Protein AF-A0A4R6CW37-F1 (afdb_monomer_lite)

Organism: NCBI:txid47770

Secondary structure (DSSP, 8-state):
-HHHHHHHHHHHHHHHHHHHHHHHHHHHHS-GGG--S---TTTTHHHHHHHHHHHHHHHHHHHSHHHHHHHHHHHHHHHHHHHHHHHHHHHTT-

Foldseek 3Di:
DLLVVLLVVLLVLVVVLVVLVVVVVVVVPDDPVPDDPDDDPPPPVVSVVSNVVSVVVLVVLCVDPSNVVSNVVSVVVVVVVVVVCVVVVVVVVD

pLDDT: mean 83.42, std 11.48, range [43.34, 94.94]

Structure (mmCIF, N/CA/C/O backbone):
data_AF-A0A4R6CW37-F1
#
_entry.id   AF-A0A4R6CW37-F1
#
loop_
_atom_site.group_PDB
_atom_site.id
_atom_site.type_symbol
_atom_site.label_atom_id
_atom_site.label_alt_id
_atom_site.label_comp_id
_atom_site.label_asym_id
_atom_site.label_entity_id
_atom_site.label_seq_id
_atom_site.pdbx_PDB_ins_code
_atom_site.Cartn_x
_atom_site.Cartn_y
_atom_site.Cartn_z
_atom_site.occupancy
_atom_site.B_iso_or_equiv
_atom_site.auth_seq_id
_atom_site.auth_comp_id
_atom_site.auth_asym_id
_atom_site.auth_atom_id
_atom_site.pdbx_PDB_model_num
ATOM 1 N N . PHE A 1 1 ? 1.180 12.647 -20.558 1.00 72.06 1 PHE A N 1
ATOM 2 C CA . PHE A 1 1 ? -0.154 12.597 -19.923 1.00 72.06 1 PHE A CA 1
ATOM 3 C C . PHE A 1 1 ? -0.541 11.186 -19.473 1.00 72.06 1 PHE A C 1
ATOM 5 O O . PHE A 1 1 ? -0.855 11.021 -18.302 1.00 72.06 1 PHE A O 1
ATOM 12 N N . ASN A 1 2 ? -0.430 10.164 -20.338 1.00 72.75 2 ASN A N 1
ATOM 13 C CA . ASN A 1 2 ? -0.812 8.776 -20.015 1.00 72.75 2 ASN A CA 1
ATOM 14 C C . ASN A 1 2 ? -0.218 8.233 -18.701 1.00 72.75 2 ASN A C 1
ATOM 16 O O . ASN A 1 2 ? -0.945 7.656 -17.906 1.00 72.75 2 ASN A O 1
ATOM 20 N N . PHE A 1 3 ? 1.064 8.484 -18.415 1.00 76.56 3 PHE A N 1
ATOM 21 C CA . PHE A 1 3 ? 1.693 8.021 -17.169 1.00 76.56 3 PHE A CA 1
ATOM 22 C C . PHE A 1 3 ? 1.038 8.597 -15.899 1.00 76.56 3 PHE A C 1
ATOM 24 O O . PHE A 1 3 ? 0.733 7.854 -14.967 1.00 76.56 3 PHE A O 1
ATOM 31 N N . ILE A 1 4 ? 0.773 9.908 -15.874 1.00 82.62 4 ILE A N 1
ATOM 32 C CA . ILE A 1 4 ? 0.132 10.574 -14.731 1.00 82.62 4 ILE A CA 1
ATOM 33 C C . ILE A 1 4 ? -1.306 10.065 -14.562 1.00 82.62 4 ILE A C 1
ATOM 35 O O . ILE A 1 4 ? -1.694 9.691 -13.459 1.00 82.62 4 ILE A O 1
ATOM 39 N N . SER A 1 5 ? -2.063 9.959 -15.659 1.00 87.50 5 SER A N 1
ATOM 40 C CA . SER A 1 5 ? -3.454 9.486 -15.625 1.00 87.50 5 SER A CA 1
ATOM 41 C C . SER A 1 5 ? -3.581 8.028 -15.172 1.00 87.50 5 SER A C 1
ATOM 43 O O . SER A 1 5 ? -4.538 7.688 -14.484 1.00 87.50 5 SER A O 1
ATOM 45 N N . SER A 1 6 ? -2.625 7.165 -15.528 1.00 86.06 6 SER A N 1
ATOM 46 C CA . SER A 1 6 ? -2.620 5.760 -15.102 1.00 86.06 6 SER A CA 1
ATOM 47 C C . SER A 1 6 ? -2.170 5.576 -13.652 1.00 86.06 6 SER A C 1
ATOM 49 O O . SER A 1 6 ? -2.472 4.550 -13.049 1.00 86.06 6 SER A O 1
ATOM 51 N N . THR A 1 7 ? -1.477 6.559 -13.069 1.00 89.38 7 THR A N 1
ATOM 52 C CA . THR A 1 7 ? -0.984 6.487 -11.683 1.00 89.38 7 THR A CA 1
ATOM 53 C C . THR A 1 7 ? -2.097 6.727 -10.660 1.00 89.38 7 THR A C 1
ATOM 55 O O . THR A 1 7 ? -2.132 6.060 -9.625 1.00 89.38 7 THR A O 1
ATOM 58 N N . SER A 1 8 ? -3.042 7.625 -10.955 1.00 90.25 8 SER A N 1
ATOM 59 C CA . SER A 1 8 ? -4.158 7.970 -10.062 1.00 90.25 8 SER A CA 1
ATOM 60 C C . SER A 1 8 ? -5.010 6.767 -9.617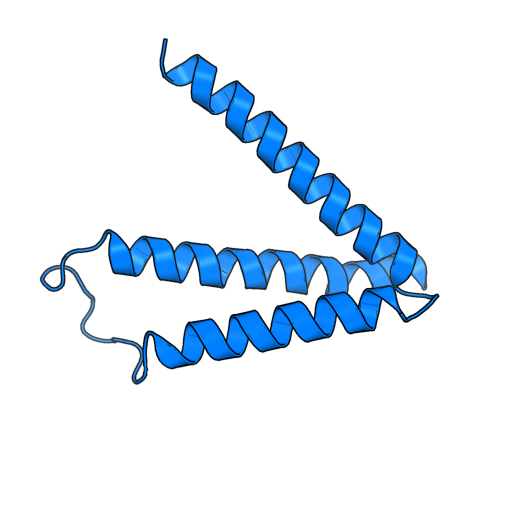 1.00 90.25 8 SER A C 1
ATOM 62 O O . SER A 1 8 ? -5.161 6.583 -8.407 1.00 90.25 8 SER A O 1
ATOM 64 N N . PRO A 1 9 ? -5.534 5.906 -10.517 1.00 89.12 9 PRO A N 1
ATOM 65 C CA . PRO A 1 9 ? -6.319 4.743 -10.098 1.00 89.12 9 PRO A CA 1
ATOM 66 C C . PRO A 1 9 ? -5.487 3.703 -9.329 1.00 89.12 9 PRO A C 1
ATOM 68 O O . PRO A 1 9 ? -6.009 3.081 -8.405 1.00 89.12 9 PRO A O 1
ATOM 71 N N . CYS A 1 10 ? -4.192 3.546 -9.636 1.00 91.38 10 CYS A N 1
ATOM 72 C CA . CYS A 1 10 ? -3.307 2.641 -8.893 1.00 91.38 10 CYS A CA 1
ATOM 73 C C . CYS A 1 10 ? -3.139 3.085 -7.434 1.00 91.38 10 CYS A C 1
ATOM 75 O O . CYS A 1 10 ? -3.295 2.278 -6.520 1.00 91.38 10 CYS A O 1
ATOM 77 N N . MET A 1 11 ? -2.867 4.373 -7.198 1.00 90.94 11 MET A N 1
ATOM 78 C CA . MET A 1 11 ? -2.756 4.907 -5.835 1.00 90.94 11 MET A CA 1
ATOM 79 C C . MET A 1 11 ? -4.081 4.820 -5.078 1.00 90.94 11 MET A C 1
ATOM 81 O O . MET A 1 11 ? -4.092 4.451 -3.905 1.00 90.94 11 MET A O 1
ATOM 85 N N . PHE A 1 12 ? -5.198 5.104 -5.751 1.00 91.50 12 PHE A N 1
ATOM 86 C CA . PHE A 1 12 ? -6.526 5.003 -5.154 1.00 91.50 12 PHE A CA 1
ATOM 87 C C . PHE A 1 12 ? -6.814 3.589 -4.630 1.00 91.50 12 PHE A C 1
ATOM 89 O O . PHE A 1 12 ? -7.257 3.444 -3.491 1.00 91.50 12 PHE A O 1
ATOM 96 N N . LEU A 1 13 ? -6.483 2.547 -5.402 1.00 92.62 13 LEU A N 1
ATOM 97 C CA . LEU A 1 13 ? -6.644 1.151 -4.977 1.00 92.62 13 LEU A CA 1
ATOM 98 C C . LEU A 1 13 ? -5.829 0.807 -3.725 1.00 92.62 13 LEU A C 1
ATOM 100 O O . LEU A 1 13 ? -6.335 0.131 -2.827 1.00 92.62 13 LEU A O 1
ATOM 104 N N . ILE A 1 14 ? -4.582 1.282 -3.639 1.00 90.50 14 ILE A N 1
ATOM 105 C CA . ILE A 1 14 ? -3.725 1.049 -2.467 1.00 90.50 14 ILE A CA 1
ATOM 106 C C . ILE A 1 14 ? -4.305 1.736 -1.224 1.00 90.50 14 ILE A C 1
ATOM 108 O O . ILE A 1 14 ? -4.410 1.110 -0.169 1.00 90.50 14 ILE A O 1
ATOM 112 N N . ILE A 1 15 ? -4.733 2.996 -1.349 1.00 92.62 15 ILE A N 1
ATOM 113 C CA . ILE A 1 15 ? -5.317 3.763 -0.238 1.00 92.62 15 ILE A CA 1
ATOM 114 C C . ILE A 1 15 ? -6.602 3.100 0.262 1.00 92.62 15 ILE A C 1
ATOM 116 O O . ILE A 1 15 ? -6.780 2.934 1.466 1.00 92.62 15 ILE A O 1
ATOM 120 N N . TRP A 1 16 ? -7.479 2.676 -0.647 1.00 93.00 16 TRP A N 1
ATOM 121 C CA . TRP A 1 16 ? -8.719 1.995 -0.282 1.00 93.00 16 TRP A CA 1
ATOM 122 C C . TRP A 1 16 ? -8.479 0.636 0.368 1.00 93.00 16 TRP A C 1
ATOM 124 O O . TRP A 1 16 ? -9.141 0.303 1.350 1.00 93.00 16 TRP A O 1
ATOM 134 N N . SER A 1 17 ? -7.493 -0.123 -0.112 1.00 91.88 17 SER A N 1
ATOM 135 C CA . SER A 1 17 ? -7.083 -1.373 0.537 1.00 91.88 17 SER A CA 1
ATOM 136 C C . SER A 1 17 ? -6.646 -1.123 1.981 1.00 91.88 17 SER A C 1
ATOM 138 O O . SER A 1 17 ? -7.084 -1.823 2.893 1.00 91.88 17 SER A O 1
ATOM 140 N N . LEU A 1 18 ? -5.844 -0.078 2.213 1.00 90.94 18 LEU A N 1
ATOM 141 C CA . LEU A 1 18 ? -5.442 0.317 3.560 1.00 90.94 18 LEU A CA 1
ATOM 142 C C . LEU A 1 18 ? -6.630 0.777 4.411 1.00 90.94 18 LEU A C 1
ATOM 144 O O . LEU A 1 18 ? -6.723 0.385 5.568 1.00 90.94 18 LEU A O 1
ATOM 148 N N . MET A 1 19 ? -7.542 1.573 3.856 1.00 91.94 19 MET A N 1
ATOM 149 C CA . MET A 1 19 ? -8.735 2.040 4.563 1.00 91.94 19 MET A CA 1
ATOM 150 C C . MET A 1 19 ? -9.590 0.866 5.069 1.00 91.94 19 MET A C 1
ATOM 152 O O . MET A 1 19 ? -10.072 0.896 6.197 1.00 91.94 19 MET A O 1
ATOM 156 N N . ILE A 1 20 ? -9.743 -0.200 4.278 1.00 89.94 20 ILE A N 1
ATOM 157 C CA . ILE A 1 20 ? -10.454 -1.410 4.720 1.00 89.94 20 ILE A CA 1
ATOM 158 C C . ILE A 1 20 ? -9.668 -2.140 5.818 1.00 89.94 20 ILE A C 1
ATOM 160 O O . ILE A 1 20 ? -10.249 -2.564 6.815 1.00 89.94 20 ILE A O 1
ATOM 164 N N . LEU A 1 21 ? -8.340 -2.240 5.700 1.00 87.75 21 LEU A N 1
ATOM 165 C CA . LEU A 1 21 ? -7.504 -2.817 6.760 1.00 87.75 21 LEU A CA 1
ATOM 166 C C . LEU A 1 21 ? -7.614 -2.032 8.077 1.00 87.75 21 LEU A C 1
ATOM 168 O O . LEU A 1 21 ? -7.722 -2.638 9.147 1.00 87.75 21 LEU A O 1
ATOM 172 N N . THR A 1 22 ? -7.609 -0.697 8.025 1.00 88.25 22 THR A N 1
ATOM 173 C CA . THR A 1 22 ? -7.765 0.145 9.217 1.00 88.25 22 THR A CA 1
ATOM 174 C C . THR A 1 22 ? -9.180 0.079 9.770 1.00 88.25 22 THR A C 1
ATOM 176 O O . THR A 1 22 ? -9.328 0.004 10.987 1.00 88.25 22 THR A O 1
ATOM 179 N N . HIS A 1 23 ? -10.207 0.014 8.920 1.00 86.19 23 HIS A N 1
ATOM 180 C CA . HIS A 1 23 ? -11.587 -0.236 9.336 1.00 86.19 23 HIS A CA 1
ATOM 181 C C . HIS A 1 23 ? -11.705 -1.567 10.091 1.00 86.19 23 HIS A C 1
ATOM 183 O O . HIS A 1 23 ? -12.264 -1.617 11.191 1.00 86.19 23 HIS A O 1
ATOM 189 N N . MET A 1 24 ? -11.087 -2.631 9.567 1.00 84.75 24 MET A N 1
ATOM 190 C CA . MET A 1 24 ? -11.045 -3.925 10.241 1.00 84.75 24 MET A CA 1
ATOM 191 C C . MET A 1 24 ? -10.321 -3.861 11.593 1.00 84.75 24 MET A C 1
ATOM 193 O O . MET A 1 24 ? -10.816 -4.377 12.597 1.00 84.75 24 MET A O 1
ATOM 197 N N . ALA A 1 25 ? -9.168 -3.191 11.646 1.00 84.69 25 ALA A N 1
ATOM 198 C CA . ALA A 1 25 ? -8.408 -3.012 12.880 1.00 84.69 25 ALA A CA 1
ATOM 199 C C . ALA A 1 25 ? -9.166 -2.171 13.922 1.00 84.69 25 ALA A C 1
ATOM 201 O O . ALA A 1 25 ? -9.136 -2.498 15.110 1.00 84.69 25 ALA A O 1
ATOM 202 N N . TYR A 1 26 ? -9.863 -1.120 13.483 1.00 83.25 26 TYR A N 1
ATOM 203 C CA . TYR A 1 26 ? -10.700 -0.274 14.328 1.00 83.25 26 TYR A CA 1
ATOM 204 C C . TYR A 1 26 ? -11.828 -1.091 14.953 1.00 83.25 26 TYR A C 1
ATOM 206 O O . TYR A 1 26 ? -11.950 -1.123 16.175 1.00 83.25 26 TYR A O 1
ATOM 214 N N . ARG A 1 27 ? -12.586 -1.847 14.151 1.00 78.19 27 ARG A N 1
ATOM 215 C CA . ARG A 1 27 ? -13.692 -2.648 14.690 1.00 78.19 27 ARG A CA 1
ATOM 216 C C . ARG A 1 27 ? -13.249 -3.790 15.595 1.00 78.19 27 ARG A C 1
ATOM 218 O O . ARG A 1 27 ? -14.016 -4.204 16.453 1.00 78.19 27 ARG A O 1
ATOM 225 N N . ARG A 1 28 ? -12.022 -4.291 15.423 1.00 77.94 28 ARG A N 1
ATOM 226 C CA . ARG A 1 28 ? -11.437 -5.300 16.317 1.00 77.94 28 ARG A CA 1
ATOM 227 C C . ARG A 1 28 ? -10.987 -4.716 17.660 1.00 77.94 28 ARG A C 1
ATOM 229 O O . ARG A 1 28 ? -11.022 -5.429 18.657 1.00 77.94 28 ARG A O 1
ATOM 236 N N . LYS A 1 29 ? -10.520 -3.463 17.688 1.00 79.06 29 LYS A N 1
ATOM 237 C CA . LYS A 1 29 ? -10.049 -2.789 18.913 1.00 79.06 29 LYS A CA 1
ATOM 238 C C . LYS A 1 29 ? -11.168 -2.097 19.692 1.00 79.06 29 LYS A C 1
ATOM 240 O O . LYS A 1 29 ? -11.061 -1.976 20.908 1.00 79.06 29 LYS A O 1
ATOM 245 N N . THR A 1 30 ? -12.221 -1.651 19.017 1.00 78.31 30 THR A N 1
ATOM 246 C CA . THR A 1 30 ? -13.364 -0.986 19.650 1.00 78.31 30 THR A CA 1
ATOM 247 C C . THR A 1 30 ? -14.307 -2.021 20.260 1.00 78.31 30 THR A C 1
ATOM 249 O O . THR A 1 30 ? -14.829 -2.889 19.562 1.00 78.31 30 THR A O 1
ATOM 252 N N . ALA A 1 31 ? -14.537 -1.935 21.574 1.00 66.56 31 ALA A N 1
ATOM 253 C CA . ALA A 1 31 ? -15.502 -2.783 22.269 1.00 66.56 31 ALA A CA 1
ATOM 254 C C . ALA A 1 31 ? -16.928 -2.535 21.744 1.00 66.56 31 ALA A C 1
ATOM 256 O O . ALA A 1 31 ? -17.282 -1.401 21.421 1.00 66.56 31 ALA A O 1
ATOM 257 N N . ALA A 1 32 ? -17.772 -3.575 21.725 1.00 66.25 32 ALA A N 1
ATOM 258 C CA . ALA A 1 32 ? -19.141 -3.505 21.193 1.00 66.25 32 ALA A CA 1
ATOM 259 C C . ALA A 1 32 ? -20.007 -2.391 21.821 1.00 66.25 32 ALA A C 1
ATOM 261 O O . ALA A 1 32 ? -20.922 -1.890 21.179 1.00 66.25 32 ALA A O 1
ATOM 262 N N . ASN A 1 33 ? -19.670 -1.972 23.044 1.00 64.69 33 ASN A N 1
ATOM 263 C CA . ASN A 1 33 ? -20.361 -0.933 23.807 1.00 64.69 33 ASN A CA 1
ATOM 264 C C . ASN A 1 33 ? -20.002 0.515 23.397 1.00 64.69 33 ASN A C 1
ATOM 266 O O . ASN A 1 33 ? -20.564 1.460 23.935 1.00 64.69 33 ASN A O 1
ATOM 270 N N . GLN A 1 34 ? -19.033 0.706 22.494 1.00 68.31 34 GLN A N 1
ATOM 271 C CA . GLN A 1 34 ? -18.638 2.017 21.947 1.00 68.31 34 GLN A CA 1
ATOM 272 C C . GLN A 1 34 ? -18.881 2.125 20.435 1.00 68.31 34 GLN A C 1
ATOM 274 O O . GLN A 1 34 ? -18.418 3.064 19.787 1.00 68.31 34 GLN A O 1
ATOM 279 N N . LEU A 1 35 ? -19.571 1.146 19.849 1.00 68.44 35 LEU A N 1
ATOM 280 C CA . LEU A 1 35 ? -19.926 1.185 18.439 1.00 68.44 35 LEU A CA 1
ATOM 281 C C . LEU A 1 35 ? -21.105 2.145 18.242 1.00 68.44 35 LEU A C 1
ATOM 283 O O . LEU A 1 35 ? -22.082 2.089 18.984 1.00 68.44 35 LEU A O 1
ATOM 287 N N . ASN A 1 36 ? -21.005 3.015 17.235 1.00 67.56 36 ASN A N 1
ATOM 288 C CA . ASN A 1 36 ? -22.094 3.911 16.846 1.00 67.56 36 ASN A CA 1
ATOM 289 C C . ASN A 1 36 ? -23.346 3.129 16.417 1.00 67.56 36 ASN A C 1
ATOM 291 O O . ASN A 1 36 ? -23.247 2.007 15.919 1.00 67.56 36 ASN A O 1
ATOM 295 N N . ASP A 1 37 ? -24.500 3.783 16.545 1.00 63.38 37 ASP A N 1
ATOM 296 C CA . ASP A 1 37 ? -25.830 3.251 16.211 1.00 63.38 37 ASP A CA 1
ATOM 297 C C . ASP A 1 37 ? -25.948 2.822 14.731 1.00 63.38 37 ASP A C 1
ATOM 299 O O . ASP A 1 37 ? -26.657 1.882 14.379 1.00 63.38 37 ASP A O 1
ATOM 303 N N . PHE A 1 38 ? -25.162 3.449 13.847 1.00 66.50 38 PHE A N 1
ATOM 304 C CA . PHE A 1 38 ? -25.052 3.059 12.442 1.00 66.50 38 PHE A CA 1
ATOM 305 C C . PHE A 1 38 ? -23.923 2.042 12.229 1.00 66.50 38 PHE A C 1
ATOM 307 O O . PHE A 1 38 ? -22.798 2.381 11.852 1.00 66.50 38 PHE A O 1
ATOM 314 N N . GLN A 1 39 ? -24.225 0.771 12.482 1.00 66.44 39 GLN A N 1
ATOM 315 C CA . GLN A 1 39 ? -23.320 -0.334 12.181 1.00 66.44 39 GLN A CA 1
ATOM 316 C C . GLN A 1 39 ? -23.508 -0.806 10.740 1.00 66.44 39 GLN A C 1
ATOM 318 O O . GLN A 1 39 ? -24.629 -0.962 10.263 1.00 66.44 39 GLN A O 1
ATOM 323 N N . MET A 1 40 ? -22.402 -1.087 10.049 1.00 66.75 40 MET A N 1
ATOM 324 C CA . MET A 1 40 ? -22.448 -1.641 8.695 1.00 66.75 40 MET A CA 1
ATOM 325 C C . MET A 1 40 ? -23.131 -3.027 8.708 1.00 66.75 40 MET A C 1
ATOM 327 O O . MET A 1 40 ? -22.601 -3.949 9.349 1.00 66.75 40 MET A O 1
ATOM 331 N N . PRO A 1 41 ? -24.273 -3.209 8.014 1.00 62.34 41 PRO A N 1
ATOM 332 C CA . PRO A 1 41 ? -24.961 -4.493 7.954 1.00 62.34 41 PRO A CA 1
ATOM 333 C C . PRO A 1 41 ? -24.144 -5.463 7.087 1.00 62.34 41 PRO A C 1
ATOM 335 O O . PRO A 1 41 ? -23.979 -5.242 5.892 1.00 62.34 41 PRO A O 1
ATOM 338 N N . GLY A 1 42 ? -23.602 -6.532 7.684 1.00 65.94 42 GLY A N 1
ATOM 339 C CA . GLY A 1 42 ? -22.865 -7.583 6.955 1.00 65.94 42 GLY A CA 1
ATOM 340 C C . GLY A 1 42 ? -21.352 -7.660 7.201 1.00 65.94 42 GLY A C 1
ATOM 341 O O . GLY A 1 42 ? -20.641 -8.409 6.530 1.00 65.94 42 GLY A O 1
ATOM 342 N N . TYR A 1 43 ? -20.830 -6.931 8.180 1.00 62.88 43 TYR A N 1
ATOM 343 C CA . TYR A 1 43 ? -19.454 -7.135 8.638 1.00 62.88 43 TYR A CA 1
ATOM 344 C C . TYR A 1 43 ? -19.311 -8.451 9.426 1.00 62.88 43 TYR A C 1
ATOM 346 O O . TYR A 1 43 ? -20.202 -8.764 10.222 1.00 6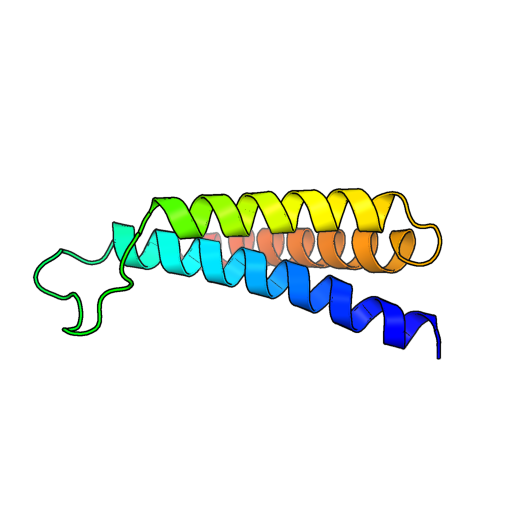2.88 43 TYR A O 1
ATOM 354 N N . PRO A 1 44 ? -18.187 -9.188 9.312 1.00 71.38 44 PRO A N 1
ATOM 355 C CA . PRO A 1 44 ? -16.942 -8.861 8.595 1.00 71.38 44 PRO A CA 1
ATOM 356 C C . PRO A 1 44 ? -16.879 -9.358 7.145 1.00 71.38 44 PRO A C 1
ATOM 358 O O . PRO A 1 44 ? -15.879 -9.145 6.468 1.00 71.38 44 PRO A O 1
ATOM 361 N N . TYR A 1 45 ? -17.916 -10.034 6.652 1.00 80.56 45 TYR A N 1
ATOM 362 C CA . TYR A 1 45 ? -17.875 -10.710 5.354 1.00 80.56 45 TYR A CA 1
ATOM 363 C C . TYR A 1 45 ? -17.633 -9.751 4.185 1.00 80.56 45 TYR A C 1
ATOM 365 O O . TYR A 1 45 ? -16.827 -10.048 3.306 1.00 80.56 45 TYR A O 1
ATOM 373 N N . ILE A 1 46 ? -18.281 -8.583 4.200 1.00 86.19 46 ILE A N 1
ATOM 374 C CA . ILE A 1 46 ? -18.162 -7.588 3.126 1.00 86.19 46 ILE A CA 1
ATOM 375 C C . ILE A 1 46 ? -16.728 -7.050 3.008 1.00 86.19 46 ILE A C 1
ATOM 377 O O . ILE A 1 46 ? -16.209 -6.954 1.898 1.00 86.19 46 ILE A O 1
ATOM 381 N N . ASP A 1 47 ? -16.056 -6.776 4.129 1.00 85.94 47 ASP A N 1
ATOM 382 C CA . ASP A 1 47 ? -14.689 -6.241 4.122 1.00 85.94 47 ASP A CA 1
ATOM 383 C C . ASP A 1 47 ? -13.702 -7.225 3.475 1.00 85.94 47 ASP A C 1
ATOM 385 O O . ASP A 1 47 ? -12.848 -6.822 2.682 1.00 85.94 47 ASP A O 1
ATOM 389 N N . TYR A 1 48 ? -13.855 -8.528 3.738 1.00 88.94 48 TYR A N 1
ATOM 390 C CA . TYR A 1 48 ? -13.035 -9.560 3.097 1.00 88.94 48 TYR A CA 1
ATOM 391 C C . TYR A 1 48 ? -13.304 -9.681 1.594 1.00 88.94 48 TYR A C 1
ATOM 393 O O . TYR A 1 48 ? -12.361 -9.856 0.820 1.00 88.94 48 TYR A O 1
ATOM 401 N N . VAL A 1 49 ? -14.564 -9.557 1.165 1.00 91.88 49 VAL A N 1
ATOM 402 C CA . VAL A 1 49 ? -14.930 -9.577 -0.262 1.00 91.88 49 VAL A CA 1
ATOM 403 C C . VAL A 1 49 ? -14.326 -8.377 -0.992 1.00 91.88 49 VAL A C 1
ATOM 405 O O . VAL A 1 49 ? -13.716 -8.549 -2.047 1.00 91.88 49 VAL A O 1
ATOM 408 N N . ILE A 1 50 ? -14.428 -7.177 -0.414 1.00 91.50 50 ILE A N 1
ATOM 409 C CA . ILE A 1 50 ? -13.843 -5.955 -0.984 1.00 91.50 50 ILE A 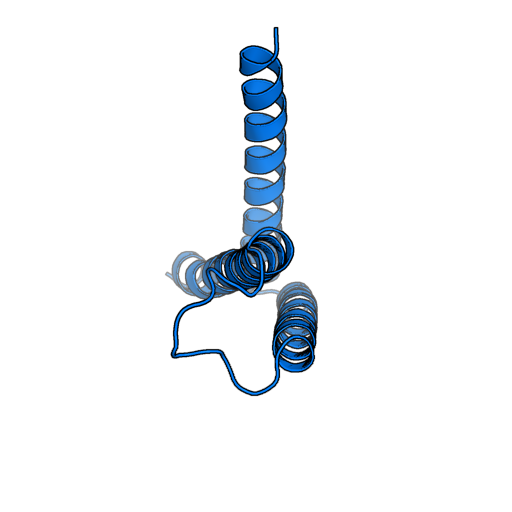CA 1
ATOM 410 C C . ILE A 1 50 ? -12.320 -6.090 -1.085 1.00 91.50 50 ILE A C 1
ATOM 412 O O . ILE A 1 50 ? -11.740 -5.801 -2.132 1.00 91.50 50 ILE A O 1
ATOM 416 N N . LEU A 1 51 ? -11.664 -6.577 -0.028 1.00 91.81 51 LEU A N 1
ATOM 417 C CA . LEU A 1 51 ? -10.215 -6.758 -0.028 1.00 91.81 51 LEU A CA 1
ATOM 418 C C . LEU A 1 51 ? -9.768 -7.787 -1.079 1.00 91.81 51 LEU A C 1
ATOM 420 O O . LEU A 1 51 ? -8.791 -7.555 -1.788 1.00 91.81 51 LEU A O 1
ATOM 424 N N . SER A 1 52 ? -10.510 -8.887 -1.236 1.00 93.31 52 SER A N 1
ATOM 425 C CA . SER A 1 52 ? -10.261 -9.879 -2.288 1.00 93.31 52 SER A CA 1
ATOM 426 C C . SER A 1 52 ? -10.389 -9.273 -3.692 1.00 93.31 52 SER A C 1
ATOM 428 O O . SER A 1 52 ? -9.507 -9.467 -4.533 1.00 93.31 52 SER A O 1
ATOM 430 N N . PHE A 1 53 ? -11.429 -8.469 -3.929 1.00 93.00 53 PHE A N 1
ATOM 431 C CA . PHE A 1 53 ? -11.617 -7.753 -5.190 1.00 93.00 53 PHE A CA 1
ATOM 432 C C . PHE A 1 53 ? -10.457 -6.791 -5.489 1.00 93.00 53 PHE A C 1
ATOM 434 O O . PHE A 1 53 ? -9.959 -6.754 -6.615 1.00 93.00 53 PHE A O 1
ATOM 441 N N . PHE A 1 54 ? -9.963 -6.058 -4.488 1.00 92.62 54 PHE A N 1
ATOM 4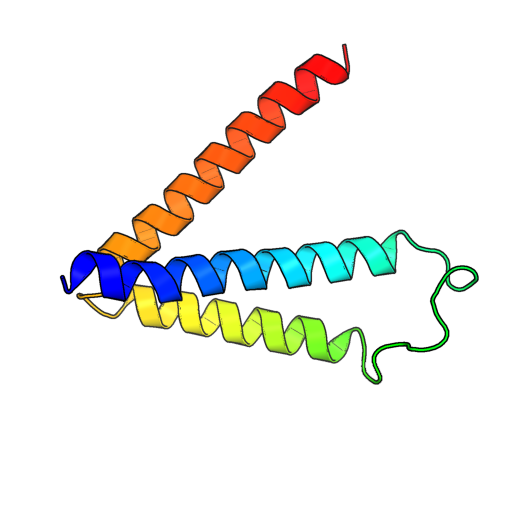42 C CA . PHE A 1 54 ? -8.802 -5.187 -4.675 1.00 92.62 54 PHE A CA 1
ATOM 443 C C . PHE A 1 54 ? -7.535 -5.969 -5.001 1.00 92.62 54 PHE A C 1
ATOM 445 O O . PHE A 1 54 ? -6.831 -5.588 -5.930 1.00 92.62 54 PHE A O 1
ATOM 452 N N . VAL A 1 55 ? -7.266 -7.094 -4.334 1.00 93.06 55 VAL A N 1
ATOM 453 C CA . VAL A 1 55 ? -6.114 -7.949 -4.675 1.00 93.06 55 VAL A CA 1
ATOM 454 C C . VAL A 1 55 ? -6.190 -8.428 -6.130 1.00 93.06 55 VAL A C 1
ATOM 456 O O . VAL A 1 55 ? -5.189 -8.372 -6.845 1.00 93.06 55 VAL A O 1
ATOM 459 N N . LEU A 1 56 ? -7.374 -8.821 -6.608 1.00 94.94 56 LEU A N 1
ATOM 460 C CA . LEU A 1 56 ? -7.577 -9.176 -8.017 1.00 94.94 56 LEU A CA 1
ATOM 461 C C . LEU A 1 56 ? -7.290 -8.002 -8.963 1.00 94.94 56 LEU A C 1
ATOM 463 O O . LEU A 1 56 ? -6.620 -8.189 -9.978 1.00 94.94 56 LEU A O 1
ATOM 467 N N . MET A 1 57 ? -7.736 -6.790 -8.624 1.00 93.75 57 MET A N 1
ATOM 468 C CA . MET A 1 57 ? -7.432 -5.582 -9.401 1.00 93.75 57 MET A CA 1
ATOM 469 C C . MET A 1 57 ? -5.932 -5.294 -9.460 1.00 93.75 57 MET A C 1
ATOM 471 O O . MET A 1 57 ? -5.415 -4.975 -10.528 1.00 93.75 57 MET A O 1
ATOM 475 N N . ILE A 1 58 ? -5.217 -5.458 -8.345 1.00 91.75 58 ILE A N 1
ATOM 476 C CA . ILE A 1 58 ? -3.760 -5.298 -8.292 1.00 91.75 58 ILE A CA 1
ATOM 477 C C . ILE A 1 58 ? -3.087 -6.269 -9.267 1.00 91.75 58 ILE A C 1
ATOM 479 O O . ILE A 1 58 ? -2.282 -5.845 -10.096 1.00 91.75 58 ILE A O 1
ATOM 483 N N . ILE A 1 59 ? -3.451 -7.553 -9.216 1.00 92.88 59 ILE A N 1
ATOM 484 C CA . ILE A 1 59 ? -2.899 -8.582 -10.110 1.00 92.88 59 ILE A CA 1
ATOM 485 C C . ILE A 1 59 ? -3.195 -8.238 -11.574 1.00 92.88 59 ILE A C 1
ATOM 487 O O . ILE A 1 59 ? -2.297 -8.286 -12.414 1.00 92.88 59 ILE A O 1
ATOM 491 N N . LEU A 1 60 ? -4.429 -7.833 -11.879 1.00 93.19 60 LEU A N 1
ATOM 492 C CA . LEU A 1 60 ? -4.833 -7.429 -13.223 1.00 93.19 60 LEU A CA 1
ATOM 493 C C . LEU A 1 60 ? -3.985 -6.252 -13.736 1.00 93.19 60 LEU A C 1
ATOM 495 O O . LEU A 1 60 ? -3.438 -6.314 -14.836 1.00 93.19 60 LEU A O 1
ATOM 499 N N . LEU A 1 61 ? -3.808 -5.208 -12.924 1.00 90.44 61 LEU A N 1
ATOM 500 C CA . LEU A 1 61 ? -3.008 -4.026 -13.265 1.00 90.44 61 LEU A CA 1
ATOM 501 C C . LEU A 1 61 ? -1.519 -4.347 -13.455 1.00 90.44 61 LEU A C 1
ATOM 503 O O . LEU A 1 61 ? -0.863 -3.716 -14.283 1.00 90.44 61 LEU A O 1
ATOM 507 N N . LEU A 1 62 ? -0.989 -5.351 -12.749 1.00 89.06 62 LEU A N 1
ATOM 508 C CA . LEU A 1 62 ? 0.370 -5.864 -12.964 1.00 89.06 62 LEU A CA 1
ATOM 509 C C . LEU A 1 62 ? 0.515 -6.585 -14.311 1.00 89.06 62 LEU A C 1
ATOM 511 O O . LEU A 1 62 ? 1.598 -6.606 -14.892 1.00 89.06 62 LEU A O 1
ATOM 515 N N . ILE A 1 63 ? -0.553 -7.172 -14.844 1.00 91.69 63 ILE A N 1
ATOM 516 C CA . ILE A 1 63 ? -0.503 -7.827 -16.154 1.00 91.69 63 ILE A CA 1
ATOM 517 C C . ILE A 1 63 ? -0.532 -6.774 -17.269 1.00 91.69 63 ILE A C 1
ATOM 519 O O . ILE A 1 63 ? 0.170 -6.935 -18.272 1.00 91.69 63 ILE A O 1
ATOM 523 N N . LEU A 1 64 ? -1.255 -5.665 -17.092 1.00 89.56 64 LEU A N 1
ATOM 524 C CA . LEU A 1 64 ? -1.388 -4.627 -18.115 1.00 89.56 64 LEU A CA 1
ATOM 525 C C . LEU A 1 64 ? -0.092 -3.804 -18.291 1.00 89.56 64 LEU A C 1
ATOM 527 O O . LEU A 1 64 ? 0.344 -3.130 -17.356 1.00 89.56 64 LEU A O 1
ATOM 531 N N . PRO A 1 65 ? 0.498 -3.745 -19.501 1.00 85.50 65 PRO A N 1
ATOM 532 C CA . PRO A 1 65 ? 1.787 -3.084 -19.731 1.00 85.50 65 PRO A CA 1
ATOM 533 C C . PRO A 1 65 ? 1.784 -1.590 -19.378 1.00 85.50 65 PRO A C 1
ATOM 535 O O . PRO A 1 65 ? 2.776 -1.081 -18.862 1.00 85.50 65 PRO A O 1
ATOM 538 N N . SER A 1 66 ? 0.660 -0.900 -19.578 1.00 86.25 66 SER A N 1
ATOM 539 C CA . SER A 1 66 ? 0.511 0.527 -19.260 1.00 86.25 66 SER A CA 1
ATOM 540 C C . SER A 1 66 ? 0.418 0.827 -17.760 1.00 86.25 66 SER A C 1
ATOM 542 O O . SER A 1 66 ? 0.673 1.960 -17.355 1.00 86.25 66 SER A O 1
ATOM 544 N N . TYR A 1 67 ? 0.058 -0.165 -16.940 1.00 90.25 67 TYR A N 1
ATOM 545 C CA . TYR A 1 67 ? -0.167 -0.009 -15.498 1.00 90.25 67 TYR A CA 1
ATOM 546 C C . TYR A 1 67 ? 0.913 -0.671 -14.641 1.00 90.25 67 TYR A C 1
ATOM 548 O O . TYR A 1 67 ? 1.065 -0.297 -13.481 1.00 90.25 67 TYR A O 1
ATOM 556 N N . ARG A 1 68 ? 1.733 -1.558 -15.218 1.00 88.88 68 ARG A N 1
ATOM 557 C CA . ARG A 1 68 ? 2.885 -2.195 -14.557 1.00 88.88 68 ARG A CA 1
ATOM 558 C C . ARG A 1 68 ? 3.767 -1.210 -13.802 1.00 88.88 68 ARG A C 1
ATOM 560 O O . ARG A 1 68 ? 3.962 -1.361 -12.601 1.00 88.88 68 ARG A O 1
ATOM 567 N N . VAL A 1 69 ? 4.297 -0.205 -14.501 1.00 90.56 69 VAL A N 1
ATOM 568 C CA . VAL A 1 69 ? 5.260 0.737 -13.910 1.00 90.56 69 VAL A CA 1
ATOM 569 C C . VAL A 1 69 ? 4.613 1.575 -12.796 1.00 90.56 69 VAL A C 1
ATOM 571 O O . VAL A 1 69 ? 5.158 1.573 -11.692 1.00 90.56 69 VAL A O 1
ATOM 574 N N . PRO A 1 70 ? 3.444 2.221 -13.006 1.00 90.62 70 PRO A N 1
ATOM 575 C CA . PRO A 1 70 ? 2.750 2.926 -11.927 1.00 90.62 70 PRO A CA 1
ATOM 576 C C . PRO A 1 70 ? 2.425 2.037 -10.725 1.00 90.62 70 PRO A C 1
ATOM 578 O O . PRO A 1 70 ? 2.551 2.470 -9.582 1.00 90.62 70 PRO A O 1
ATOM 581 N N . MET A 1 71 ? 2.020 0.791 -10.973 1.00 90.56 71 MET A N 1
ATOM 582 C CA . MET A 1 71 ? 1.590 -0.111 -9.915 1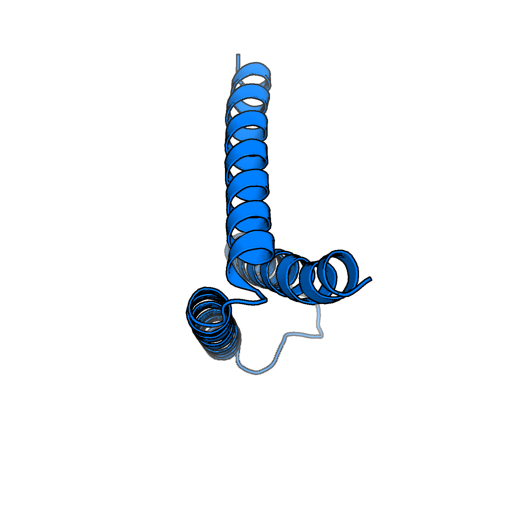.00 90.56 71 MET A CA 1
ATOM 583 C C . MET A 1 71 ? 2.759 -0.618 -9.067 1.00 90.56 71 MET A C 1
ATOM 585 O O . MET A 1 71 ? 2.680 -0.612 -7.839 1.00 90.56 71 MET A O 1
ATOM 589 N N . VAL A 1 72 ? 3.880 -0.974 -9.699 1.00 91.06 72 VAL A N 1
ATOM 590 C CA . VAL A 1 72 ? 5.118 -1.327 -8.987 1.00 91.06 72 VAL A CA 1
ATOM 591 C C . VAL A 1 72 ? 5.633 -0.135 -8.181 1.00 91.06 72 VAL A C 1
ATOM 593 O O . VAL A 1 72 ? 5.997 -0.303 -7.019 1.00 91.06 72 VAL A O 1
ATOM 596 N N . ALA A 1 73 ? 5.612 1.072 -8.752 1.00 91.75 73 ALA A N 1
ATOM 597 C CA . ALA A 1 73 ? 6.016 2.284 -8.043 1.00 91.75 73 ALA A CA 1
ATOM 598 C C . ALA A 1 73 ? 5.127 2.567 -6.817 1.00 91.75 73 ALA A C 1
ATOM 600 O O . ALA A 1 73 ? 5.644 2.900 -5.751 1.00 91.75 73 ALA A O 1
ATOM 601 N N . ALA A 1 74 ? 3.806 2.383 -6.937 1.00 90.12 74 ALA A N 1
ATOM 602 C CA . ALA A 1 74 ? 2.870 2.551 -5.827 1.00 90.12 74 ALA A CA 1
ATOM 603 C C . ALA A 1 74 ? 3.152 1.563 -4.681 1.00 90.12 74 ALA A C 1
ATOM 605 O O . ALA A 1 74 ? 3.219 1.970 -3.520 1.00 90.12 74 ALA A O 1
ATOM 606 N N . ILE A 1 75 ? 3.384 0.285 -5.003 1.00 90.12 75 ILE A N 1
ATOM 607 C CA . ILE A 1 75 ? 3.748 -0.739 -4.012 1.00 90.12 75 ILE A CA 1
ATOM 608 C C . ILE A 1 75 ? 5.100 -0.407 -3.364 1.00 90.12 75 ILE A C 1
ATOM 610 O O . ILE A 1 75 ? 5.224 -0.469 -2.142 1.00 90.12 75 ILE A O 1
ATOM 614 N N . ALA A 1 76 ? 6.100 -0.008 -4.155 1.00 93.50 76 ALA A N 1
ATOM 615 C CA . ALA A 1 76 ? 7.428 0.339 -3.656 1.00 93.50 76 ALA A CA 1
ATOM 616 C C . ALA A 1 76 ? 7.385 1.518 -2.671 1.00 93.50 76 ALA A C 1
ATOM 618 O O . ALA A 1 76 ? 7.947 1.425 -1.581 1.00 93.50 76 ALA A O 1
ATOM 619 N N . ILE A 1 77 ? 6.664 2.593 -3.008 1.00 91.44 77 ILE A N 1
ATOM 620 C CA . ILE A 1 77 ? 6.458 3.737 -2.107 1.00 91.44 77 ILE A CA 1
ATOM 621 C C . ILE A 1 77 ? 5.790 3.292 -0.809 1.00 91.44 77 ILE A C 1
ATOM 623 O O . ILE A 1 77 ? 6.205 3.708 0.271 1.00 91.44 77 ILE A O 1
ATOM 627 N N . PHE A 1 78 ? 4.782 2.426 -0.895 1.00 88.19 78 PHE A N 1
ATOM 628 C CA . PHE A 1 78 ? 4.076 1.947 0.284 1.00 88.19 78 PHE A CA 1
ATOM 629 C C . PHE A 1 78 ? 4.986 1.119 1.211 1.00 88.19 78 PHE A C 1
ATOM 631 O O . PHE A 1 78 ? 4.958 1.300 2.428 1.00 88.19 78 PHE A O 1
ATOM 638 N N . ILE A 1 79 ? 5.855 0.272 0.646 1.00 91.69 79 ILE A N 1
ATOM 639 C CA . ILE A 1 79 ? 6.875 -0.474 1.401 1.00 91.69 79 ILE A CA 1
ATOM 640 C C . ILE A 1 79 ? 7.872 0.484 2.063 1.00 91.69 79 ILE A C 1
ATOM 642 O O . ILE A 1 79 ? 8.184 0.322 3.242 1.00 91.69 79 ILE A O 1
ATOM 646 N N . VAL A 1 80 ? 8.345 1.503 1.338 1.00 94.00 80 VAL A N 1
ATOM 647 C CA . VAL A 1 80 ? 9.256 2.521 1.883 1.00 94.00 80 VAL A CA 1
ATOM 648 C C . VAL A 1 80 ? 8.606 3.267 3.049 1.00 94.00 80 VAL A C 1
ATOM 650 O O . VAL A 1 80 ? 9.213 3.377 4.112 1.00 94.00 80 VAL A O 1
ATOM 653 N N . LEU A 1 81 ? 7.356 3.713 2.899 1.00 89.56 81 LEU A N 1
ATOM 654 C CA . LEU A 1 81 ? 6.604 4.366 3.974 1.00 89.56 81 LEU A CA 1
ATOM 655 C C . LEU A 1 81 ? 6.424 3.450 5.186 1.00 89.56 81 LEU A C 1
ATOM 657 O O . LEU A 1 81 ? 6.603 3.898 6.317 1.00 89.56 81 LEU A O 1
ATOM 661 N N . TYR A 1 82 ? 6.122 2.169 4.966 1.00 88.75 82 TYR A N 1
ATOM 662 C CA . TYR A 1 82 ? 6.016 1.187 6.042 1.00 88.75 82 TYR A CA 1
ATOM 663 C C . TYR A 1 82 ? 7.341 1.021 6.802 1.00 88.75 82 TYR A C 1
ATOM 665 O O . TYR A 1 82 ? 7.340 0.995 8.032 1.00 88.75 82 TYR A O 1
ATOM 673 N N . ILE A 1 83 ? 8.474 0.954 6.094 1.00 92.62 83 ILE A N 1
ATOM 674 C CA . ILE A 1 83 ? 9.808 0.857 6.707 1.00 92.62 83 ILE A CA 1
ATOM 675 C C . ILE A 1 83 ? 10.123 2.118 7.517 1.00 92.62 83 ILE A C 1
ATOM 677 O O . ILE A 1 83 ? 10.519 2.003 8.675 1.00 92.62 83 ILE A O 1
ATOM 681 N N . ILE A 1 84 ? 9.904 3.307 6.946 1.00 93.06 84 ILE A N 1
ATOM 682 C CA . ILE A 1 84 ? 10.123 4.586 7.637 1.00 93.06 84 ILE A CA 1
ATOM 683 C C . ILE A 1 84 ? 9.266 4.654 8.901 1.00 93.06 84 ILE A C 1
ATOM 685 O O . ILE A 1 84 ? 9.779 4.948 9.978 1.00 93.06 84 ILE A O 1
ATOM 689 N N . PHE A 1 85 ? 7.977 4.323 8.795 1.00 87.62 85 PHE A N 1
ATOM 690 C CA . PHE A 1 85 ? 7.069 4.305 9.937 1.00 87.62 85 PHE A CA 1
ATOM 691 C C . PHE A 1 85 ? 7.525 3.313 11.010 1.00 87.62 85 PHE A C 1
ATOM 693 O O . PHE A 1 85 ? 7.502 3.637 12.194 1.00 87.62 85 PHE A O 1
ATOM 700 N N . LYS A 1 86 ? 7.981 2.120 10.616 1.00 87.19 86 LYS A N 1
ATOM 701 C CA . LYS A 1 86 ? 8.488 1.105 11.545 1.00 87.19 86 LYS A CA 1
ATOM 702 C C . LYS A 1 86 ? 9.743 1.576 12.284 1.00 87.19 86 LYS A C 1
ATOM 704 O O . LYS A 1 86 ? 9.838 1.355 13.487 1.00 87.19 86 LYS A O 1
ATOM 709 N N . ILE A 1 87 ? 10.680 2.226 11.591 1.00 91.06 87 ILE A N 1
ATOM 710 C CA . ILE A 1 87 ? 11.896 2.788 12.201 1.00 91.06 87 ILE A CA 1
ATOM 711 C C . ILE A 1 87 ? 11.522 3.911 13.176 1.00 91.06 87 ILE A C 1
ATOM 713 O O . ILE A 1 87 ? 11.920 3.873 14.336 1.00 91.06 87 ILE A O 1
ATOM 717 N N . TRP A 1 88 ? 10.685 4.855 12.741 1.00 88.12 88 TRP A N 1
ATOM 718 C CA . TRP A 1 88 ? 10.293 6.012 13.551 1.00 88.12 88 TRP A CA 1
ATOM 719 C C . TRP A 1 88 ? 9.396 5.644 14.742 1.00 88.12 88 TRP A C 1
ATOM 721 O O . TRP A 1 88 ? 9.451 6.265 15.801 1.00 88.12 88 TRP A O 1
ATOM 731 N N . SER A 1 89 ? 8.578 4.597 14.602 1.00 78.00 89 SER A N 1
ATOM 732 C CA . SER A 1 89 ? 7.798 4.042 15.711 1.00 78.00 89 SER A CA 1
ATOM 733 C C . SER A 1 89 ? 8.682 3.365 16.757 1.00 78.00 89 SER A C 1
ATOM 735 O O . SER A 1 89 ? 8.294 3.348 17.922 1.00 78.00 89 SER A O 1
ATOM 737 N N . ASN A 1 90 ? 9.829 2.803 16.366 1.00 66.06 90 ASN A N 1
ATOM 738 C CA . ASN A 1 90 ? 10.774 2.202 17.306 1.00 66.06 90 ASN A CA 1
ATOM 739 C C . ASN A 1 90 ? 11.510 3.270 18.128 1.00 66.06 90 ASN A C 1
ATOM 741 O O . ASN A 1 90 ? 11.770 3.043 19.301 1.00 66.06 90 ASN A O 1
ATOM 745 N N . GLU A 1 91 ? 11.783 4.448 17.556 1.00 60.56 91 GLU A N 1
ATOM 746 C CA . GLU A 1 91 ? 12.384 5.575 18.292 1.00 60.56 91 GLU A CA 1
ATOM 747 C C . GLU A 1 91 ? 11.481 6.123 19.403 1.00 60.56 91 GLU A C 1
ATOM 749 O O . GLU A 1 91 ? 11.972 6.555 20.435 1.00 60.56 91 GLU A O 1
ATOM 754 N N . LYS A 1 92 ? 10.155 6.095 19.226 1.00 52.81 92 LYS A N 1
ATOM 755 C CA . LYS A 1 92 ? 9.206 6.562 20.255 1.00 52.81 92 LYS A CA 1
ATOM 756 C C . LYS A 1 92 ? 8.976 5.547 21.385 1.00 52.81 92 LYS A C 1
ATOM 758 O O . LYS A 1 92 ? 8.22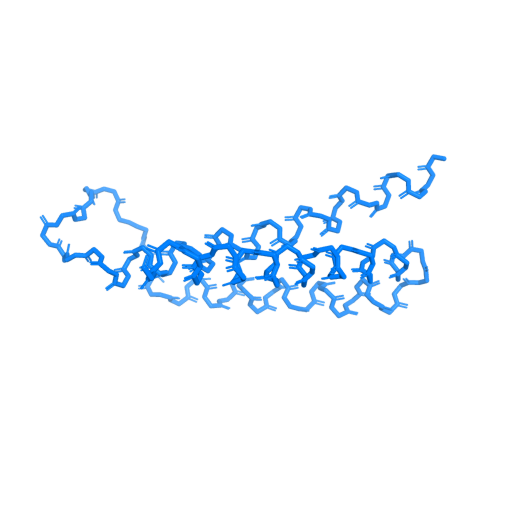1 5.847 22.306 1.00 52.81 92 LYS A O 1
ATOM 763 N N . ALA A 1 93 ? 9.559 4.353 21.284 1.00 52.34 93 ALA A N 1
ATOM 764 C CA . ALA A 1 93 ? 9.416 3.266 22.250 1.00 52.34 93 ALA A CA 1
ATOM 765 C C . ALA A 1 93 ? 10.687 3.021 23.092 1.00 52.34 93 ALA A C 1
ATOM 767 O O . ALA A 1 93 ? 10.711 2.053 23.853 1.00 52.34 93 ALA A O 1
ATOM 768 N N . VAL A 1 94 ? 11.713 3.874 22.957 1.00 43.34 94 VAL A N 1
ATOM 769 C CA . VAL A 1 94 ? 12.937 3.883 23.781 1.00 43.34 94 VAL A CA 1
ATOM 770 C C . VAL A 1 94 ? 12.938 5.099 24.697 1.00 43.34 94 VAL A C 1
ATOM 772 O O . VAL A 1 94 ? 12.602 6.199 24.205 1.00 43.34 94 VAL A O 1
#

Sequence (94 aa):
FNFISSTSPCMFLIIWSLMILTHMAYRRKTAANQLNDFQMPGYPYIDYVILSFFVLMIILLLILPSYRVPMVAAIAIFIVLYIIFKIWSNEKAV

Radius of gyration: 16.72 Å; chains: 1; bounding box: 39×23×44 Å